Protein AF-A0A535BSX5-F1 (afdb_monomer)

Solvent-accessible surface area (backbone atoms only — not comparable to full-atom values): 8203 Å² total; per-residue (Å²): 137,65,74,62,61,59,51,52,50,50,51,46,56,66,61,48,49,72,72,68,54,65,96,74,71,51,75,70,58,70,67,58,62,78,63,72,84,71,60,72,89,48,93,60,48,49,78,48,73,40,40,36,37,30,41,56,90,46,43,67,60,46,51,57,52,48,55,50,49,40,60,75,60,68,54,52,72,76,49,76,48,78,43,85,37,67,54,47,91,80,54,98,77,51,84,34,88,44,56,24,34,36,40,41,36,34,34,55,39,56,77,46,72,70,50,48,54,45,47,52,54,48,52,49,57,50,49,58,50,35,56,76,65,71,30,50,73,53,130

Nearest PDB structures (foldseek):
  8fmw-assembly1_F  TM=5.404E-01  e=6.267E-03  Borreliella burgdorferi B31
  5tp4-assembly1_A  TM=4.844E-01  e=1.109E-02  Burkholderia ambifaria MC40-6
  4pxd-assembly1_B  TM=5.331E-01  e=6.988E-02  Escherichia coli K-12
  5thw-assembly2_D  TM=5.619E-01  e=1.161E-01  Burkholderia multivorans ATCC 17616
  1z2l-assembly1_B  TM=4.796E-01  e=9.008E-02  Escherichia coli K-12

Mean predicted aligned error: 14.5 Å

pLDDT: mean 72.42, std 16.54, range [39.16, 94.25]

Secondary structure (DSSP, 8-state):
--HHHHHHHHHHHHHHHHHHS-S---HHHHS---GGGS----TTEEEEEEEEEEEGGGHHHHHHHHHHHHHHTT--EEEEEEEEE---SS-TT---SSSEEEEEEEEEEE--HHHHHHHHHHHHHHHHHHHHTT-EEE-

Sequence (139 aa):
MSNFGKLLRWVLEKYITPLIEAKMVSRNTAMAVPVRFLQNPDPHTTDILQEYFVPTEQANNFLERYKKLVKKYNINLLNVTIRKVNKDTNALVSYAQEDMYGFVVYYKINQNNIDTLTLNAFTRELIDYLISIKATYYL

Structure (mmCIF, N/CA/C/O backbone):
data_AF-A0A535BSX5-F1
#
_entry.id   AF-A0A535BSX5-F1
#
loop_
_atom_site.group_PDB
_atom_site.id
_atom_site.type_symbol
_atom_site.label_atom_id
_atom_site.label_alt_id
_atom_site.label_comp_id
_atom_si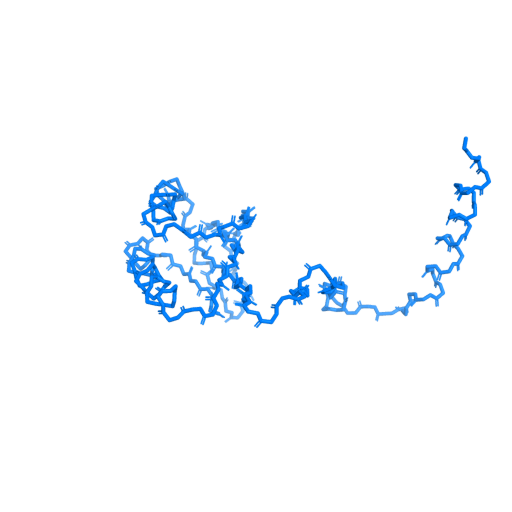te.label_asym_id
_atom_site.label_entity_id
_atom_site.label_seq_id
_atom_site.pdbx_PDB_ins_code
_atom_site.Cartn_x
_atom_site.Cartn_y
_atom_site.Cartn_z
_atom_site.occupancy
_atom_site.B_iso_or_equiv
_atom_site.auth_seq_id
_atom_site.auth_comp_id
_atom_site.auth_asym_id
_atom_site.auth_atom_id
_atom_site.pdbx_PDB_model_num
ATOM 1 N N . MET A 1 1 ? -20.982 -23.527 -35.342 1.00 44.44 1 MET A N 1
ATOM 2 C CA . MET A 1 1 ? -19.953 -24.225 -34.534 1.00 44.44 1 MET A CA 1
ATOM 3 C C . MET A 1 1 ? -20.649 -25.115 -33.510 1.00 44.44 1 MET A C 1
ATOM 5 O O . MET A 1 1 ? -21.627 -24.687 -32.914 1.00 44.44 1 MET A O 1
ATOM 9 N N . SER A 1 2 ? -20.244 -26.383 -33.445 1.00 53.59 2 SER A N 1
ATOM 10 C CA . SER A 1 2 ? -21.114 -27.544 -33.193 1.00 53.59 2 SER A CA 1
ATOM 11 C C . SER A 1 2 ? -21.465 -27.811 -31.718 1.00 53.59 2 SER A C 1
ATOM 13 O O . SER A 1 2 ? -20.590 -27.806 -30.852 1.00 53.59 2 SER A O 1
ATOM 15 N N . ASN A 1 3 ? -22.740 -28.140 -31.462 1.00 58.03 3 ASN A N 1
ATOM 16 C CA . ASN A 1 3 ? -23.290 -28.622 -30.180 1.00 58.03 3 ASN A CA 1
ATOM 17 C C . ASN A 1 3 ? -22.533 -29.847 -29.626 1.00 58.03 3 ASN A C 1
ATOM 19 O O . ASN A 1 3 ? -22.503 -30.085 -28.420 1.00 58.03 3 ASN A O 1
ATOM 23 N N . PHE A 1 4 ? -21.868 -30.587 -30.515 1.00 64.44 4 PHE A N 1
ATOM 24 C CA . PHE A 1 4 ? -21.076 -31.766 -30.197 1.00 64.44 4 PHE A CA 1
ATOM 25 C C . PHE A 1 4 ? -19.870 -31.455 -29.298 1.00 64.44 4 PHE A C 1
ATOM 27 O O . PHE A 1 4 ? -19.599 -32.199 -28.364 1.00 64.44 4 PHE A O 1
ATOM 34 N N . GLY A 1 5 ? -19.189 -30.321 -29.509 1.00 69.06 5 GLY A N 1
ATOM 35 C CA . GLY A 1 5 ? -18.025 -29.944 -28.696 1.00 69.06 5 GLY A CA 1
ATOM 36 C C . GLY A 1 5 ? -18.395 -29.591 -27.253 1.00 69.06 5 GLY A C 1
ATOM 37 O O . GLY A 1 5 ? -17.658 -29.911 -26.322 1.00 69.06 5 GLY A O 1
ATOM 38 N N . LYS A 1 6 ? -19.576 -28.990 -27.056 1.00 68.88 6 LYS A N 1
ATOM 39 C CA . LYS A 1 6 ? -20.114 -28.685 -25.722 1.00 68.88 6 LYS A CA 1
ATOM 40 C C . LYS A 1 6 ? -20.502 -29.960 -24.977 1.00 68.88 6 LYS A C 1
ATOM 42 O O . LYS A 1 6 ? -20.201 -30.085 -23.795 1.00 68.88 6 LYS A O 1
ATOM 47 N N . LEU A 1 7 ? -21.111 -30.913 -25.684 1.00 70.06 7 LEU A N 1
ATOM 48 C CA . LEU A 1 7 ? -21.472 -32.209 -25.118 1.00 70.06 7 LEU A CA 1
ATOM 49 C C . LEU A 1 7 ? -20.225 -33.023 -24.750 1.00 70.06 7 LEU A C 1
ATOM 51 O O . LEU A 1 7 ? -20.154 -33.556 -23.650 1.00 70.06 7 LEU A O 1
ATOM 55 N N . LEU A 1 8 ? -19.220 -33.065 -25.630 1.00 70.31 8 LEU A N 1
ATOM 56 C CA . LEU A 1 8 ? -17.982 -33.808 -25.395 1.00 70.31 8 LEU A CA 1
ATOM 57 C C . LEU A 1 8 ? -17.227 -33.270 -24.172 1.00 70.31 8 LEU A C 1
ATOM 59 O O . LEU A 1 8 ? -16.811 -34.042 -23.312 1.00 70.31 8 LEU A O 1
ATOM 63 N N . ARG A 1 9 ? -17.129 -31.939 -24.051 1.00 67.81 9 ARG A N 1
ATOM 64 C CA . ARG A 1 9 ? -16.569 -31.279 -22.866 1.00 67.81 9 ARG A CA 1
ATOM 65 C C . ARG A 1 9 ? -17.348 -31.629 -21.598 1.00 67.81 9 ARG A C 1
ATOM 67 O O . ARG A 1 9 ? -16.7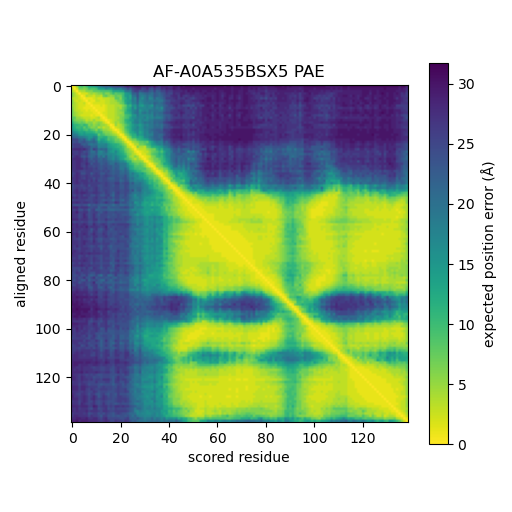31 -31.993 -20.607 1.00 67.81 9 ARG A O 1
ATOM 74 N N . TRP A 1 10 ? -18.677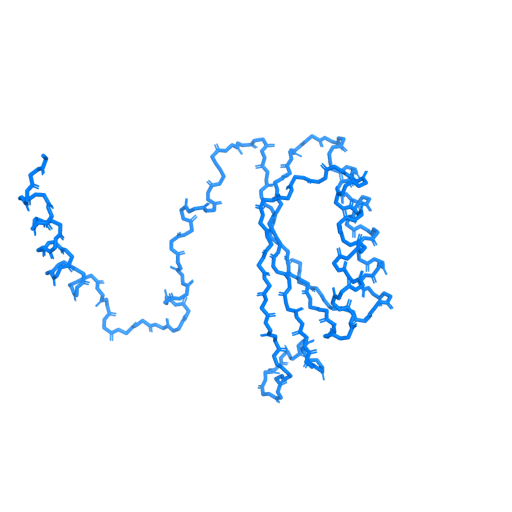 -31.548 -21.635 1.00 68.75 10 TRP A N 1
ATOM 75 C CA . TRP A 1 10 ? -19.521 -31.861 -20.480 1.00 68.75 10 TRP A CA 1
ATOM 76 C C . TRP A 1 10 ? -19.390 -33.324 -20.039 1.00 68.75 10 TRP A C 1
ATOM 78 O O . TRP A 1 10 ? -19.335 -33.604 -18.847 1.00 68.75 10 TRP A O 1
ATOM 88 N N . VAL A 1 11 ? -19.291 -34.263 -20.985 1.00 68.50 11 VAL A N 1
ATOM 89 C CA . VAL A 1 11 ? -19.072 -35.685 -20.678 1.00 68.50 11 VAL A CA 1
ATOM 90 C C . VAL A 1 11 ? -17.694 -35.893 -20.047 1.00 68.50 11 VAL A C 1
ATOM 92 O O . VAL A 1 11 ? -17.586 -36.589 -19.040 1.00 68.50 11 VAL A O 1
ATOM 95 N N . LEU A 1 12 ? -16.649 -35.250 -20.575 1.00 63.69 12 LEU A N 1
ATOM 96 C CA . LEU A 1 12 ? -15.310 -35.317 -19.986 1.00 63.69 12 LEU A CA 1
ATOM 97 C C . LEU A 1 12 ? -15.293 -34.736 -18.565 1.00 63.69 12 LEU A C 1
ATOM 99 O O . LEU A 1 12 ? -14.837 -35.408 -17.644 1.00 63.69 12 LEU A O 1
ATOM 103 N N . GLU A 1 13 ? -15.858 -33.544 -18.359 1.00 60.31 13 GLU A N 1
ATOM 104 C CA . GLU A 1 13 ? -15.966 -32.918 -17.034 1.00 60.31 13 GLU A CA 1
ATOM 105 C C . GLU A 1 13 ? -16.784 -33.781 -16.057 1.00 60.31 13 GLU A C 1
ATOM 107 O O . GLU A 1 13 ? -16.412 -33.909 -14.894 1.00 60.31 13 GLU A O 1
ATOM 112 N N . LYS A 1 14 ? -17.866 -34.426 -16.504 1.00 68.38 14 LYS A N 1
ATOM 113 C CA . LYS A 1 14 ? -18.743 -35.199 -15.616 1.00 68.38 14 LYS A CA 1
ATOM 114 C C . LYS A 1 14 ? -18.155 -36.541 -15.184 1.00 68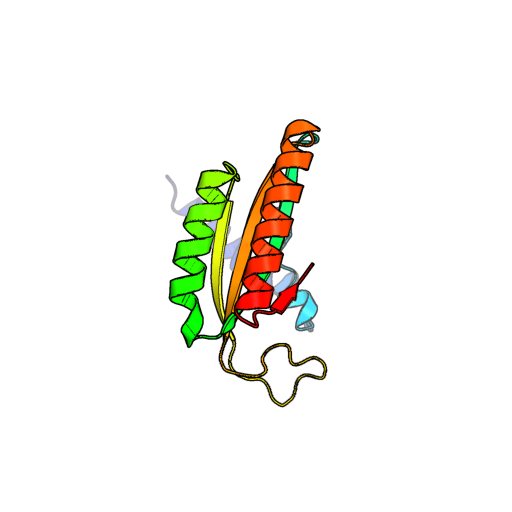.38 14 LYS A C 1
ATOM 116 O O . LYS A 1 14 ? -18.410 -36.968 -14.061 1.00 68.38 14 LYS A O 1
ATOM 121 N N . TYR A 1 15 ? -17.402 -37.208 -16.057 1.00 62.66 15 TYR A N 1
ATOM 122 C CA . TYR A 1 15 ? -16.899 -38.556 -15.781 1.00 62.66 15 TYR A CA 1
ATOM 123 C C . TYR A 1 15 ? -15.433 -38.583 -15.346 1.00 62.66 15 TYR A C 1
ATOM 125 O O . TYR A 1 15 ? -15.085 -39.418 -14.522 1.00 62.66 15 TYR A O 1
ATOM 133 N N . ILE A 1 16 ? -14.578 -37.676 -15.830 1.00 53.06 16 ILE A N 1
ATOM 134 C CA . ILE A 1 16 ? -13.141 -37.696 -15.506 1.00 53.06 16 ILE A CA 1
ATOM 135 C C . ILE A 1 16 ? -12.836 -36.945 -14.203 1.00 53.06 16 ILE A C 1
ATOM 137 O O . ILE A 1 16 ? -12.037 -37.424 -13.402 1.00 53.06 16 ILE A O 1
ATOM 141 N N . THR A 1 17 ? -13.501 -35.818 -13.938 1.00 52.28 17 THR A N 1
ATOM 142 C CA . THR A 1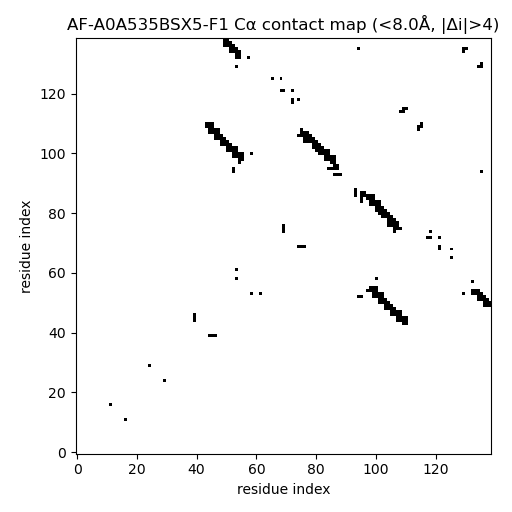 17 ? -13.278 -35.009 -12.721 1.00 52.28 17 THR A CA 1
ATOM 143 C C . THR A 1 17 ? -13.436 -35.804 -11.413 1.00 52.28 17 THR A C 1
ATOM 145 O O . THR A 1 17 ? -12.504 -35.782 -10.611 1.00 52.28 17 THR A O 1
ATOM 148 N N . PRO A 1 18 ? -14.511 -36.594 -11.196 1.00 53.28 18 PRO A N 1
ATOM 149 C CA . PRO A 1 18 ? -14.655 -37.372 -9.959 1.00 53.28 18 PRO A CA 1
ATOM 150 C C . PRO A 1 18 ? -13.718 -38.590 -9.866 1.00 53.28 18 PRO A C 1
ATOM 152 O O . PRO A 1 18 ? -13.595 -39.181 -8.797 1.00 53.28 18 PRO A O 1
ATOM 155 N N . LEU A 1 19 ? -13.065 -38.985 -10.967 1.00 53.41 19 LEU A N 1
ATOM 156 C CA . LEU A 1 19 ? -12.064 -40.060 -10.994 1.00 53.41 19 LEU A CA 1
ATOM 157 C C . LEU A 1 19 ? -10.645 -39.551 -10.676 1.00 53.41 19 LEU A C 1
ATOM 159 O O . LEU A 1 19 ? -9.802 -40.341 -10.256 1.00 53.41 19 LEU A O 1
ATOM 163 N N . ILE A 1 20 ? -10.386 -38.249 -10.854 1.00 51.59 20 ILE A N 1
ATOM 164 C CA . ILE A 1 20 ? -9.106 -37.591 -10.534 1.00 51.59 20 ILE A CA 1
ATOM 165 C C . ILE A 1 20 ? -9.115 -36.997 -9.112 1.00 51.59 20 ILE A C 1
ATOM 167 O O . ILE A 1 20 ? -8.060 -36.856 -8.493 1.00 51.59 20 ILE A O 1
ATOM 171 N N . GLU A 1 21 ? -10.289 -36.692 -8.553 1.00 49.03 21 GLU A N 1
ATOM 172 C CA . GLU A 1 21 ? -10.420 -36.221 -7.172 1.00 49.03 21 GLU A CA 1
ATOM 173 C C . GLU A 1 21 ? -10.136 -37.345 -6.160 1.00 49.03 21 GLU A C 1
ATOM 175 O O . GLU A 1 21 ? -10.989 -38.162 -5.810 1.00 49.03 21 GLU A O 1
ATOM 180 N N . ALA A 1 22 ? -8.905 -37.372 -5.645 1.00 46.91 22 ALA A N 1
ATOM 181 C CA . ALA A 1 22 ? -8.549 -38.173 -4.483 1.00 46.91 22 ALA A CA 1
ATOM 182 C C . ALA A 1 22 ? -9.458 -37.799 -3.295 1.00 46.91 22 ALA A C 1
ATOM 184 O O . ALA A 1 22 ? -9.523 -36.646 -2.873 1.00 46.91 22 ALA A O 1
ATOM 185 N N . LYS A 1 23 ? -10.145 -38.804 -2.741 1.00 55.50 23 LYS A N 1
ATOM 186 C CA . L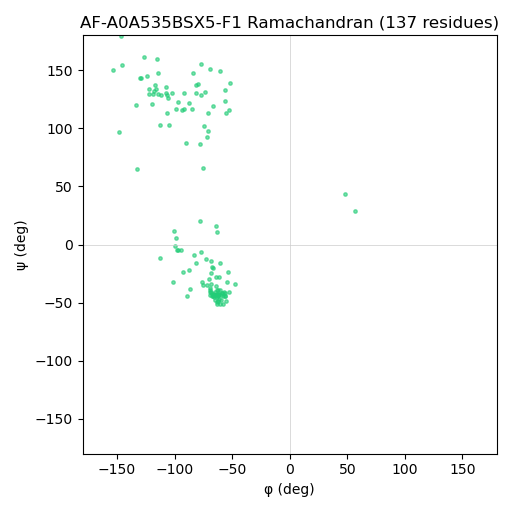YS A 1 23 ? -11.262 -38.718 -1.776 1.00 55.50 23 LYS A CA 1
ATOM 187 C C . LYS A 1 23 ? -10.940 -38.091 -0.400 1.00 55.50 23 LYS A C 1
ATOM 189 O O . LYS A 1 23 ? -11.765 -38.157 0.504 1.00 55.50 23 LYS A O 1
ATOM 194 N N . MET A 1 24 ? -9.776 -37.471 -0.222 1.00 49.16 24 MET A N 1
ATOM 195 C CA . MET A 1 24 ? -9.451 -36.606 0.916 1.00 49.16 24 MET A CA 1
ATOM 196 C C . MET A 1 24 ? -8.477 -35.523 0.457 1.00 49.16 24 MET A C 1
ATOM 198 O O . MET A 1 24 ? -7.267 -35.731 0.400 1.00 49.16 24 MET A O 1
ATOM 202 N N . VAL A 1 25 ? -9.011 -34.348 0.142 1.00 50.88 25 VAL A N 1
ATOM 203 C CA . VAL A 1 25 ? -8.208 -33.159 -0.137 1.00 50.88 25 VAL A CA 1
ATOM 204 C C . VAL A 1 25 ? -8.072 -32.391 1.178 1.00 50.88 25 VAL A C 1
ATOM 206 O O . VAL A 1 25 ? -9.058 -31.936 1.754 1.00 50.88 25 VAL A O 1
ATOM 209 N N . SER A 1 26 ? -6.849 -32.275 1.695 1.00 52.94 26 SER A N 1
ATOM 210 C CA . SER A 1 26 ? -6.560 -31.375 2.817 1.00 52.94 26 SER A CA 1
ATOM 211 C C . SER A 1 26 ? -6.882 -29.934 2.399 1.00 52.94 26 SER A C 1
ATOM 213 O O . SER A 1 26 ? -6.710 -29.579 1.232 1.00 52.94 26 SER A O 1
ATOM 215 N N . ARG A 1 27 ? -7.304 -29.073 3.340 1.00 49.91 27 ARG A N 1
ATOM 216 C CA . ARG A 1 27 ? -7.521 -27.633 3.075 1.00 49.91 27 ARG A CA 1
ATOM 217 C C . ARG A 1 27 ? -6.341 -26.997 2.327 1.00 49.91 27 ARG A C 1
ATOM 219 O O . ARG A 1 27 ? -6.550 -26.153 1.466 1.00 49.91 27 ARG A O 1
ATOM 226 N N . ASN A 1 28 ? -5.122 -27.457 2.603 1.00 46.66 28 ASN A N 1
ATOM 227 C CA . ASN A 1 28 ? -3.906 -26.980 1.949 1.00 46.66 28 ASN A CA 1
ATOM 228 C C . ASN A 1 28 ? -3.825 -27.389 0.468 1.00 46.66 28 ASN A C 1
ATOM 230 O O . ASN A 1 28 ? -3.387 -26.615 -0.373 1.00 46.66 28 ASN A O 1
ATOM 234 N N . THR A 1 29 ? -4.286 -28.593 0.137 1.00 50.03 29 THR A N 1
ATOM 235 C CA . THR A 1 29 ? -4.288 -29.131 -1.229 1.00 50.03 29 THR A CA 1
ATOM 236 C C . THR A 1 29 ? -5.406 -28.516 -2.074 1.00 50.03 29 THR A C 1
ATOM 238 O O . THR A 1 29 ? -5.209 -28.284 -3.259 1.00 50.03 29 THR A O 1
ATOM 241 N N . ALA A 1 30 ? -6.548 -28.174 -1.467 1.00 52.91 30 ALA A N 1
ATOM 242 C CA . ALA A 1 30 ? -7.636 -27.467 -2.151 1.00 52.91 30 ALA A CA 1
ATOM 243 C C . ALA A 1 30 ? -7.274 -26.006 -2.482 1.00 52.91 30 ALA A C 1
ATOM 245 O O . ALA A 1 30 ? -7.745 -25.463 -3.478 1.00 52.91 30 ALA A O 1
ATOM 246 N N . MET A 1 31 ? -6.419 -25.377 -1.665 1.00 48.44 31 MET A N 1
ATOM 247 C CA . MET A 1 31 ? -5.879 -24.033 -1.913 1.00 48.44 31 MET A CA 1
ATOM 248 C C . MET A 1 31 ? -4.664 -24.021 -2.847 1.00 48.44 31 MET A C 1
ATOM 250 O O . MET A 1 31 ? -4.249 -22.947 -3.283 1.00 48.44 31 MET A O 1
ATOM 254 N N . ALA A 1 32 ? -4.109 -25.185 -3.195 1.00 47.47 32 ALA A N 1
ATOM 255 C CA . ALA A 1 32 ? -3.072 -25.312 -4.212 1.00 47.47 32 ALA A CA 1
ATOM 256 C C . ALA A 1 32 ? -3.699 -25.177 -5.610 1.00 47.47 32 ALA A C 1
ATOM 258 O O . ALA A 1 32 ? -3.744 -26.119 -6.401 1.00 47.47 32 ALA A O 1
ATOM 259 N N . VAL A 1 33 ? -4.222 -23.987 -5.914 1.00 48.72 33 VAL A N 1
ATOM 260 C CA . VAL A 1 33 ? -4.613 -23.616 -7.275 1.00 48.72 33 VAL A CA 1
ATOM 261 C C . VAL A 1 33 ? -3.375 -23.793 -8.159 1.00 48.72 33 VAL A C 1
ATOM 263 O O . VAL A 1 33 ? -2.293 -23.349 -7.763 1.00 48.72 33 VAL A O 1
ATOM 266 N N . PRO A 1 34 ? -3.479 -24.437 -9.337 1.00 43.97 34 PRO A N 1
ATOM 267 C CA . PRO A 1 34 ? -2.329 -24.647 -10.199 1.00 43.97 34 PRO A CA 1
ATOM 268 C C . PRO A 1 34 ? -1.663 -23.303 -10.511 1.00 43.97 34 PRO A C 1
ATOM 270 O O . PRO A 1 34 ? -2.216 -22.468 -11.226 1.00 43.97 34 PRO A O 1
ATOM 273 N N . VAL A 1 35 ? -0.444 -23.126 -10.001 1.00 48.09 35 VAL A N 1
ATOM 274 C CA . VAL A 1 35 ? 0.443 -21.945 -10.091 1.00 48.09 35 VAL A CA 1
ATOM 275 C C . VAL A 1 35 ? 0.879 -21.656 -11.546 1.00 48.09 35 VAL A C 1
ATOM 277 O O . VAL A 1 35 ? 1.802 -20.898 -11.810 1.00 48.09 35 VAL A O 1
ATOM 280 N N . ARG A 1 36 ? 0.206 -22.237 -12.546 1.00 41.31 36 ARG A N 1
ATOM 281 C CA . ARG A 1 36 ? 0.490 -22.034 -13.973 1.00 41.31 36 ARG A CA 1
ATOM 282 C C . ARG A 1 36 ? 0.191 -20.615 -14.460 1.00 41.31 36 ARG A C 1
ATOM 284 O O . ARG A 1 36 ? 0.761 -20.223 -15.466 1.00 41.31 36 ARG A O 1
ATOM 291 N N . PHE A 1 37 ? -0.640 -19.845 -13.755 1.00 43.75 37 PHE A N 1
ATOM 292 C CA . PHE A 1 37 ? -0.844 -18.415 -14.041 1.00 43.75 37 PHE A CA 1
ATOM 293 C C . PHE A 1 37 ? 0.249 -17.503 -13.458 1.00 43.75 37 PHE A C 1
ATOM 295 O O . PHE A 1 37 ? 0.350 -16.356 -13.872 1.00 43.75 37 PHE A O 1
ATOM 302 N N . LEU A 1 38 ? 1.057 -18.008 -12.5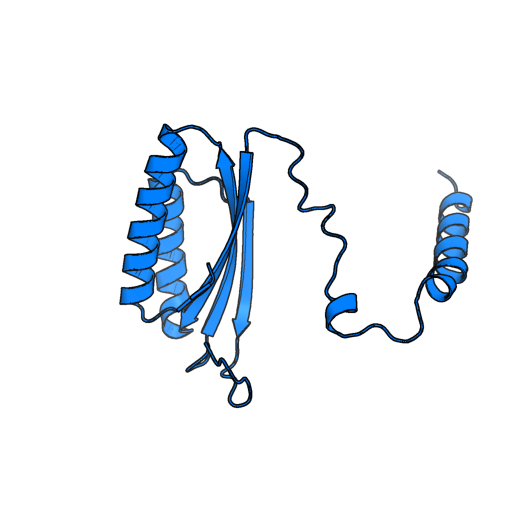19 1.00 47.91 38 LEU A N 1
ATOM 303 C CA . LEU A 1 38 ? 2.153 -17.281 -11.861 1.00 47.91 38 LEU A CA 1
ATOM 304 C C . LEU A 1 38 ? 3.528 -17.623 -12.455 1.00 47.91 38 LEU A C 1
ATOM 306 O O . LEU A 1 38 ? 4.544 -17.108 -11.997 1.00 47.91 38 LEU A O 1
ATOM 310 N N . GLN A 1 39 ? 3.590 -18.521 -13.442 1.00 45.12 39 GLN A N 1
ATOM 311 C CA . GLN A 1 39 ? 4.839 -18.797 -14.143 1.00 45.12 39 GLN A CA 1
ATOM 312 C C . GLN A 1 39 ? 5.137 -17.627 -15.072 1.00 45.12 39 GLN A C 1
ATOM 314 O O . GLN A 1 39 ? 4.533 -17.516 -16.136 1.00 45.12 39 GLN A O 1
ATOM 319 N N . ASN A 1 40 ? 6.062 -16.765 -14.655 1.00 51.53 40 ASN A N 1
ATOM 320 C CA . ASN A 1 40 ? 6.629 -15.743 -15.517 1.00 51.53 40 ASN A CA 1
ATOM 321 C C . ASN A 1 40 ? 7.530 -16.438 -16.557 1.00 51.53 40 ASN A C 1
ATOM 323 O O . ASN A 1 40 ? 8.531 -17.046 -16.174 1.00 51.53 40 ASN A O 1
ATOM 327 N N . PRO A 1 41 ? 7.187 -16.422 -17.856 1.00 55.72 41 PRO A N 1
ATOM 328 C CA . PRO A 1 41 ? 7.989 -17.082 -18.884 1.00 55.72 41 PRO A CA 1
ATOM 329 C C . PRO A 1 41 ? 9.246 -16.280 -19.263 1.00 55.72 41 PRO A C 1
ATOM 331 O O . PRO A 1 41 ? 10.054 -16.763 -20.053 1.00 55.72 41 PRO A O 1
ATOM 334 N N . ASP A 1 42 ? 9.401 -15.062 -18.736 1.00 59.19 42 ASP A N 1
ATOM 335 C CA . ASP A 1 42 ? 10.495 -14.152 -19.064 1.00 59.19 42 ASP A CA 1
ATOM 336 C C . ASP A 1 42 ? 11.616 -14.213 -18.005 1.00 59.19 42 ASP A C 1
ATOM 338 O O . ASP A 1 42 ? 11.385 -13.841 -16.853 1.00 59.19 42 ASP A O 1
ATOM 342 N N . PRO A 1 43 ? 12.839 -14.646 -18.370 1.00 61.94 43 PRO A N 1
ATOM 343 C CA . PRO A 1 43 ? 13.964 -14.756 -17.442 1.00 61.94 43 PRO A CA 1
ATOM 344 C C . PRO A 1 43 ? 14.499 -13.404 -16.947 1.00 61.94 43 PRO A C 1
ATOM 346 O O . PRO A 1 43 ? 15.258 -13.382 -15.979 1.00 61.94 43 PRO A O 1
ATOM 349 N N . HIS A 1 44 ? 14.125 -12.287 -17.581 1.00 64.69 44 HIS A N 1
ATOM 350 C CA . HIS A 1 44 ? 14.595 -10.945 -17.224 1.00 64.69 44 HIS A CA 1
ATOM 351 C C . HIS A 1 44 ? 13.659 -10.194 -16.278 1.00 64.69 44 HIS A C 1
ATOM 353 O O . HIS A 1 44 ? 13.993 -9.090 -15.832 1.00 64.69 44 HIS A O 1
ATOM 359 N N . THR A 1 45 ? 12.502 -10.773 -15.957 1.00 67.31 45 THR A N 1
ATOM 360 C CA . THR A 1 45 ? 11.538 -10.171 -15.043 1.00 67.31 45 THR A CA 1
ATOM 361 C C . THR A 1 45 ? 11.212 -11.111 -13.890 1.00 67.31 45 THR A C 1
ATOM 363 O O . THR A 1 45 ? 11.185 -12.332 -14.021 1.00 67.31 45 THR A O 1
ATOM 366 N N . THR A 1 46 ? 10.984 -10.531 -12.722 1.00 74.06 46 THR A N 1
ATOM 367 C CA . THR A 1 46 ? 10.583 -11.239 -11.513 1.00 74.06 46 THR A CA 1
ATOM 368 C C . THR A 1 46 ? 9.269 -10.650 -11.051 1.00 74.06 46 THR A C 1
ATOM 370 O O . THR A 1 46 ? 9.144 -9.433 -10.898 1.00 74.06 46 THR A O 1
ATOM 373 N N . ASP A 1 47 ? 8.300 -11.519 -10.805 1.00 78.19 47 ASP A N 1
ATOM 374 C CA . ASP A 1 47 ? 7.038 -11.098 -10.230 1.00 78.19 47 ASP A CA 1
ATOM 375 C C . ASP A 1 47 ? 7.107 -11.202 -8.703 1.00 78.19 47 ASP A C 1
ATOM 377 O O . ASP A 1 47 ? 7.522 -12.225 -8.155 1.00 78.19 47 ASP A O 1
ATOM 381 N N . ILE A 1 48 ? 6.708 -10.134 -8.014 1.00 80.25 48 ILE A N 1
ATOM 382 C CA . ILE A 1 48 ? 6.699 -10.057 -6.551 1.00 80.25 48 ILE A CA 1
ATOM 383 C C . ILE A 1 48 ? 5.260 -9.934 -6.065 1.00 80.25 48 ILE A C 1
ATOM 385 O O . ILE A 1 48 ? 4.510 -9.066 -6.514 1.00 80.25 48 ILE A O 1
ATOM 389 N N . LEU A 1 49 ? 4.897 -10.784 -5.106 1.00 82.56 49 LEU A N 1
ATOM 390 C CA . LEU A 1 49 ? 3.640 -10.713 -4.371 1.00 82.56 49 LEU A CA 1
ATOM 391 C C . LEU A 1 49 ? 3.923 -10.188 -2.959 1.00 82.56 49 LEU A C 1
ATOM 393 O O . LEU A 1 49 ? 4.754 -10.757 -2.260 1.00 82.56 49 LEU A O 1
ATOM 397 N N . GLN A 1 50 ? 3.236 -9.130 -2.536 1.00 83.06 50 GLN A N 1
ATOM 398 C CA . GLN A 1 50 ? 3.322 -8.596 -1.172 1.00 83.06 50 GLN A CA 1
ATOM 399 C C . GLN A 1 50 ? 1.928 -8.434 -0.584 1.00 83.06 50 GLN A C 1
ATOM 401 O O . GLN A 1 50 ? 0.997 -8.052 -1.289 1.00 83.06 50 GLN A O 1
ATOM 406 N N . GLU A 1 51 ? 1.782 -8.698 0.711 1.00 86.06 51 GLU A N 1
ATOM 407 C CA . GLU A 1 51 ? 0.523 -8.487 1.422 1.00 86.06 51 GLU A CA 1
ATOM 408 C C . GLU A 1 51 ? 0.703 -7.470 2.554 1.00 86.06 51 GLU A C 1
ATOM 410 O O . GLU A 1 51 ? 1.609 -7.598 3.379 1.00 86.06 51 GLU A O 1
ATOM 415 N N . TYR A 1 52 ? -0.171 -6.461 2.593 1.00 87.31 52 TYR A N 1
ATOM 416 C CA . TYR A 1 52 ? -0.196 -5.422 3.625 1.00 87.31 52 TYR A CA 1
ATOM 417 C C . TYR A 1 52 ? -1.519 -5.464 4.389 1.00 87.31 52 TYR A C 1
ATOM 419 O O . TYR A 1 52 ? -2.586 -5.459 3.781 1.00 87.31 52 TYR A O 1
ATOM 427 N N . PHE A 1 53 ? -1.467 -5.437 5.715 1.00 87.50 53 PHE A N 1
ATOM 428 C CA . PHE A 1 53 ? -2.634 -5.382 6.589 1.00 87.50 53 PHE A CA 1
ATOM 429 C C . PHE A 1 53 ? -2.746 -3.988 7.192 1.00 87.50 53 PHE A C 1
ATOM 431 O O . PHE A 1 53 ? -1.902 -3.560 7.979 1.00 87.50 53 PHE A O 1
ATOM 438 N N . VAL A 1 54 ? -3.793 -3.268 6.808 1.00 89.00 54 VAL A N 1
ATOM 439 C CA . VAL A 1 54 ? -3.990 -1.863 7.170 1.00 89.00 54 VAL A CA 1
ATOM 440 C C . VAL A 1 54 ? -5.241 -1.737 8.040 1.00 89.00 54 VAL A C 1
ATOM 442 O O . VAL A 1 54 ? -6.278 -2.293 7.665 1.00 89.00 54 VAL A O 1
ATOM 445 N N . PRO A 1 55 ? -5.190 -0.997 9.165 1.00 88.50 55 PRO A N 1
ATOM 446 C CA . PRO A 1 55 ? -6.376 -0.706 9.966 1.00 88.50 55 PRO A CA 1
ATOM 447 C C . PRO A 1 55 ? -7.505 -0.126 9.113 1.00 88.50 55 PRO A C 1
ATOM 449 O O . PRO A 1 55 ? -7.265 0.722 8.248 1.00 88.50 55 PRO A O 1
ATOM 452 N N . THR A 1 56 ? -8.742 -0.558 9.363 1.00 87.69 56 THR A N 1
ATOM 453 C CA . THR A 1 56 ? -9.920 -0.143 8.576 1.00 87.69 56 THR A CA 1
ATOM 454 C C . THR A 1 56 ? -10.037 1.383 8.470 1.00 87.69 56 THR A C 1
ATOM 456 O O . THR A 1 56 ? -10.298 1.906 7.387 1.00 87.69 56 THR A O 1
ATOM 459 N N . GLU A 1 57 ? -9.764 2.103 9.561 1.00 89.62 57 GLU A N 1
ATOM 460 C CA . GLU A 1 57 ? -9.814 3.572 9.627 1.00 89.62 57 GLU A CA 1
ATOM 461 C C . GLU A 1 57 ? -8.777 4.257 8.721 1.00 89.62 57 GLU A C 1
ATOM 463 O O . GLU A 1 57 ? -9.006 5.357 8.220 1.00 89.62 57 GLU A O 1
ATOM 468 N N . GLN A 1 58 ? -7.650 3.590 8.461 1.00 90.62 58 GLN A N 1
ATOM 469 C CA . GLN A 1 58 ? -6.536 4.123 7.676 1.00 90.62 58 GLN A CA 1
ATOM 470 C C . GLN A 1 58 ? -6.549 3.669 6.215 1.00 90.62 58 GLN A C 1
ATOM 472 O O . GLN A 1 58 ? -5.740 4.151 5.424 1.00 90.62 58 GLN A O 1
ATOM 477 N N . ALA A 1 59 ? -7.466 2.785 5.817 1.00 87.94 59 ALA A N 1
ATOM 478 C CA . ALA A 1 59 ? -7.478 2.173 4.489 1.00 87.94 59 ALA A CA 1
ATOM 479 C C . ALA A 1 59 ? -7.568 3.193 3.341 1.00 87.94 59 ALA A C 1
ATOM 481 O O . ALA A 1 59 ? -6.844 3.083 2.351 1.00 87.94 59 ALA A O 1
ATOM 482 N N . ASN A 1 60 ? -8.405 4.225 3.489 1.00 90.19 60 ASN A N 1
ATOM 483 C CA . ASN A 1 60 ? -8.528 5.291 2.489 1.00 90.19 60 ASN A CA 1
ATOM 484 C C . ASN A 1 60 ? -7.245 6.128 2.393 1.00 90.19 60 ASN A C 1
ATOM 486 O O . ASN A 1 60 ? -6.754 6.388 1.294 1.00 90.19 60 ASN A O 1
ATOM 490 N N . ASN A 1 61 ? -6.668 6.499 3.540 1.00 92.06 61 ASN A N 1
ATOM 491 C CA . ASN A 1 61 ? -5.406 7.239 3.600 1.00 92.06 61 ASN A CA 1
ATOM 492 C C . ASN A 1 61 ? -4.269 6.432 2.964 1.00 92.06 61 ASN A C 1
ATOM 494 O O . ASN A 1 61 ? -3.484 6.971 2.178 1.00 92.06 61 ASN A O 1
ATOM 498 N N . PHE A 1 62 ? -4.235 5.129 3.252 1.00 92.12 62 PHE A N 1
ATOM 499 C CA . PHE A 1 62 ? -3.286 4.201 2.668 1.00 92.12 62 PHE A CA 1
ATOM 500 C C . PHE A 1 62 ? -3.427 4.132 1.153 1.00 92.12 62 PHE A C 1
ATOM 502 O O . PHE A 1 62 ? -2.438 4.339 0.460 1.00 92.12 62 PHE A O 1
ATOM 509 N N . LEU A 1 63 ? -4.637 3.926 0.625 1.00 91.69 63 LEU A N 1
ATOM 510 C CA . LEU A 1 63 ? -4.881 3.871 -0.818 1.00 91.69 63 LEU A CA 1
ATOM 511 C C . LEU A 1 63 ? -4.414 5.143 -1.536 1.00 91.69 63 LEU A C 1
ATOM 513 O O . LEU A 1 63 ? -3.765 5.058 -2.579 1.00 91.69 63 LEU A O 1
ATOM 517 N N . GLU A 1 64 ? -4.698 6.320 -0.981 1.00 92.81 64 GLU A N 1
ATOM 518 C CA . GLU A 1 64 ? -4.282 7.588 -1.583 1.00 92.81 64 GLU A CA 1
ATOM 519 C C . GLU A 1 64 ? -2.762 7.785 -1.547 1.00 92.81 64 GLU A C 1
ATOM 521 O O . GLU A 1 64 ? -2.167 8.216 -2.541 1.00 92.81 64 GLU A O 1
ATOM 526 N N . ARG A 1 65 ? -2.095 7.426 -0.442 1.00 93.25 65 ARG A N 1
ATOM 527 C CA . ARG A 1 65 ? -0.627 7.473 -0.367 1.00 93.25 65 ARG A CA 1
ATOM 528 C C . ARG A 1 65 ? 0.013 6.434 -1.284 1.00 93.25 65 ARG A C 1
ATOM 530 O O . ARG A 1 65 ? 0.957 6.759 -2.000 1.00 93.25 65 ARG A O 1
ATOM 537 N N . TYR A 1 66 ? -0.527 5.224 -1.308 1.00 91.62 66 TYR A N 1
ATOM 538 C CA . TYR A 1 66 ? -0.046 4.110 -2.110 1.00 91.62 66 TYR A CA 1
ATOM 539 C C . TYR A 1 66 ? -0.115 4.426 -3.611 1.00 91.62 66 TYR A C 1
ATOM 541 O O . TYR A 1 66 ? 0.888 4.305 -4.312 1.00 91.62 66 TYR A O 1
ATOM 549 N N . LYS A 1 67 ? -1.242 4.970 -4.098 1.00 91.75 67 LYS A N 1
ATOM 550 C CA . LYS A 1 67 ? -1.371 5.458 -5.486 1.00 91.75 67 LYS A CA 1
ATOM 551 C C . LYS A 1 67 ? -0.304 6.500 -5.837 1.00 91.75 67 LYS A C 1
ATOM 553 O O . LYS A 1 67 ? 0.236 6.470 -6.943 1.00 91.75 67 LYS A O 1
ATOM 558 N N . LYS A 1 68 ? -0.001 7.431 -4.922 1.00 94.25 68 LYS A N 1
ATOM 559 C CA . LYS A 1 68 ? 1.044 8.449 -5.129 1.00 94.25 68 LYS A CA 1
ATOM 560 C C . LYS A 1 68 ? 2.433 7.819 -5.208 1.00 94.25 68 LYS A C 1
ATOM 562 O O . LYS A 1 68 ? 3.199 8.202 -6.085 1.00 94.25 68 LYS A O 1
ATOM 567 N N . LEU A 1 69 ? 2.739 6.848 -4.346 1.00 93.00 69 LEU A N 1
ATOM 568 C CA . LEU A 1 69 ? 4.015 6.125 -4.358 1.00 93.00 69 LEU A CA 1
ATOM 569 C C . LEU A 1 69 ? 4.206 5.328 -5.651 1.00 93.00 69 LEU A C 1
ATOM 571 O O . LEU A 1 69 ? 5.226 5.489 -6.313 1.00 93.00 69 LEU A O 1
ATOM 575 N N . VAL A 1 70 ? 3.205 4.545 -6.062 1.00 90.81 70 VAL A N 1
ATOM 576 C CA . VAL A 1 70 ? 3.256 3.760 -7.309 1.00 90.81 70 VAL A CA 1
ATOM 577 C C . VAL A 1 70 ? 3.528 4.660 -8.515 1.00 90.81 70 VAL A C 1
ATOM 579 O O . VAL A 1 70 ? 4.391 4.345 -9.330 1.00 90.81 70 VAL A O 1
ATOM 582 N N . LYS A 1 71 ? 2.858 5.819 -8.596 1.00 91.75 71 LYS A N 1
ATOM 583 C CA . LYS A 1 71 ? 3.099 6.809 -9.659 1.00 91.75 71 LYS A CA 1
ATOM 584 C C . LYS A 1 71 ? 4.480 7.458 -9.562 1.00 91.75 71 LYS A C 1
ATOM 586 O O . LYS A 1 71 ? 5.148 7.593 -10.580 1.00 91.75 71 LYS A O 1
ATOM 591 N N . LYS A 1 72 ? 4.914 7.852 -8.359 1.00 92.19 72 LYS A N 1
ATOM 592 C CA . LYS A 1 72 ? 6.216 8.498 -8.112 1.00 92.19 72 LYS A CA 1
ATOM 593 C C . LYS A 1 72 ? 7.384 7.621 -8.565 1.00 92.19 72 LYS A C 1
ATOM 595 O O . LYS A 1 72 ? 8.336 8.137 -9.137 1.00 92.19 72 LYS A O 1
ATOM 600 N N . TYR A 1 73 ? 7.301 6.321 -8.300 1.00 88.06 73 TYR A N 1
ATOM 601 C CA . TYR A 1 73 ? 8.360 5.355 -8.594 1.00 88.06 73 TYR A CA 1
ATOM 602 C C . TYR A 1 73 ? 8.129 4.571 -9.895 1.00 88.06 73 TYR A C 1
ATOM 604 O O . TYR A 1 73 ? 8.900 3.666 -10.193 1.00 88.06 73 TYR A O 1
ATOM 612 N N . ASN A 1 74 ? 7.088 4.915 -10.665 1.00 88.38 74 ASN A N 1
ATOM 613 C CA . ASN A 1 74 ? 6.710 4.247 -11.915 1.00 88.38 74 ASN A CA 1
ATOM 614 C C . ASN A 1 74 ? 6.658 2.709 -11.793 1.00 88.38 74 ASN A C 1
ATOM 616 O O . ASN A 1 74 ? 7.171 1.977 -12.638 1.00 88.38 74 ASN A O 1
ATOM 620 N N . ILE A 1 75 ? 6.069 2.218 -10.699 1.00 87.19 75 ILE A N 1
ATOM 621 C CA . ILE A 1 75 ? 6.023 0.787 -10.389 1.00 87.19 75 ILE A CA 1
ATOM 622 C C . ILE A 1 75 ? 5.023 0.089 -11.315 1.00 87.19 75 ILE A C 1
ATOM 624 O O . ILE A 1 75 ? 3.871 0.516 -11.433 1.00 87.19 75 ILE A O 1
ATOM 628 N N . ASN A 1 76 ? 5.440 -1.022 -11.926 1.00 86.12 76 ASN A N 1
ATOM 629 C CA . ASN A 1 76 ? 4.574 -1.850 -12.761 1.00 86.12 76 ASN A CA 1
ATOM 630 C C . ASN A 1 76 ? 3.666 -2.736 -11.891 1.00 86.12 76 ASN A C 1
ATOM 632 O O . ASN A 1 76 ? 3.998 -3.869 -11.532 1.00 86.12 76 ASN A O 1
ATOM 636 N N . LEU A 1 77 ? 2.529 -2.161 -11.511 1.00 85.31 77 LEU A N 1
ATOM 637 C CA . LEU A 1 77 ? 1.493 -2.787 -10.702 1.00 85.31 77 LEU A CA 1
ATOM 638 C C . LEU A 1 77 ? 0.541 -3.599 -11.591 1.00 85.31 77 LEU A C 1
ATOM 640 O O . LEU A 1 77 ? -0.176 -3.028 -12.412 1.00 85.31 77 LEU A O 1
ATOM 644 N N . LEU A 1 78 ? 0.500 -4.917 -11.397 1.00 83.19 78 LEU A N 1
ATOM 645 C CA . LEU A 1 78 ? -0.331 -5.819 -12.197 1.00 83.19 78 LEU A CA 1
ATOM 646 C C . LEU A 1 78 ? -1.728 -6.004 -11.605 1.00 83.19 78 LEU A C 1
ATOM 648 O O . LEU A 1 78 ? -2.721 -5.995 -12.330 1.00 83.19 78 LEU A O 1
ATOM 652 N N . ASN A 1 79 ? -1.807 -6.207 -10.289 1.00 83.94 79 ASN A N 1
ATOM 653 C CA . ASN A 1 79 ? -3.066 -6.466 -9.600 1.00 83.94 79 ASN A CA 1
ATOM 654 C C . ASN A 1 79 ? -3.007 -6.026 -8.134 1.00 83.94 79 ASN A C 1
ATOM 656 O O . ASN A 1 79 ? -1.959 -6.107 -7.492 1.00 83.94 79 ASN A O 1
ATOM 660 N N . VAL A 1 80 ? -4.163 -5.628 -7.601 1.00 84.69 80 VAL A N 1
ATOM 661 C CA . VAL A 1 80 ? -4.387 -5.413 -6.169 1.00 84.69 80 VAL A CA 1
ATOM 662 C C . VAL A 1 80 ? -5.698 -6.083 -5.784 1.00 84.69 80 VAL A C 1
ATOM 664 O O . VAL A 1 80 ? -6.758 -5.729 -6.295 1.00 84.69 80 VAL A O 1
ATOM 667 N N . THR A 1 81 ? -5.634 -7.034 -4.858 1.00 81.56 81 THR A N 1
ATOM 668 C CA . THR A 1 81 ? -6.811 -7.687 -4.278 1.00 81.56 81 THR A CA 1
ATOM 669 C C . THR A 1 81 ? -7.003 -7.194 -2.853 1.00 81.56 81 THR A C 1
ATOM 671 O O . THR A 1 81 ? -6.061 -7.198 -2.063 1.00 81.56 81 THR A O 1
ATOM 674 N N . ILE A 1 82 ? -8.223 -6.773 -2.521 1.00 84.19 82 ILE A N 1
ATOM 675 C CA . ILE A 1 82 ? -8.570 -6.256 -1.195 1.00 84.19 82 ILE A CA 1
ATOM 676 C C . ILE A 1 82 ? -9.507 -7.253 -0.521 1.00 84.19 82 ILE A C 1
ATOM 678 O O . ILE A 1 82 ? -10.524 -7.640 -1.098 1.00 84.19 82 ILE A O 1
ATOM 682 N N . ARG A 1 83 ? -9.181 -7.655 0.709 1.00 83.50 83 ARG A N 1
ATOM 683 C CA . ARG A 1 83 ? -10.023 -8.527 1.536 1.00 83.50 83 ARG A CA 1
ATOM 684 C C . ARG A 1 83 ? -10.202 -7.952 2.932 1.00 83.50 83 ARG A C 1
ATOM 686 O O . ARG A 1 83 ? -9.267 -7.383 3.489 1.00 83.50 83 ARG A O 1
ATOM 693 N N . LYS A 1 84 ? -11.392 -8.116 3.514 1.00 79.88 84 LYS A N 1
ATOM 694 C CA . LYS A 1 84 ? -11.606 -7.792 4.927 1.00 79.88 84 LYS A CA 1
ATOM 695 C C . LYS A 1 84 ? -11.019 -8.911 5.787 1.00 79.88 84 LYS A C 1
ATOM 697 O O . LYS A 1 84 ? -11.318 -10.083 5.565 1.00 79.88 84 LYS A O 1
ATOM 702 N N . VAL A 1 85 ? -10.191 -8.535 6.751 1.00 74.38 85 VAL A N 1
ATOM 703 C CA . VAL A 1 85 ? -9.600 -9.419 7.750 1.00 74.38 85 VAL A CA 1
ATOM 704 C C . VAL A 1 85 ? -10.202 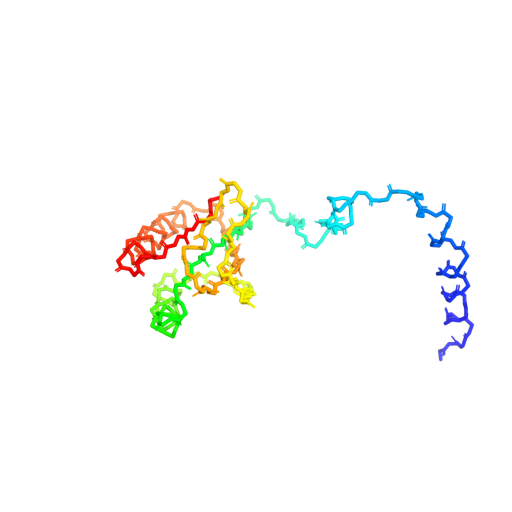-9.016 9.087 1.00 74.38 85 VAL A C 1
ATOM 706 O O . VAL A 1 85 ? -9.873 -7.970 9.643 1.00 74.38 85 VAL A O 1
ATOM 709 N N . ASN A 1 86 ? -11.153 -9.815 9.563 1.00 69.25 86 ASN A N 1
ATOM 710 C CA . ASN A 1 86 ? -11.726 -9.593 10.885 1.00 69.25 86 ASN A CA 1
ATOM 711 C C . ASN A 1 86 ? -10.672 -9.914 11.943 1.00 69.25 86 ASN A C 1
ATOM 713 O O . ASN A 1 86 ? -9.820 -10.782 11.727 1.00 69.25 86 ASN A O 1
ATOM 717 N N . LYS A 1 87 ? -10.768 -9.250 13.095 1.00 64.19 87 LYS A N 1
ATOM 718 C CA . LYS A 1 87 ? -9.951 -9.590 14.259 1.00 64.19 87 LYS A CA 1
ATOM 719 C C . LYS A 1 87 ? -10.090 -11.082 14.577 1.00 64.19 87 LYS A C 1
ATOM 721 O O . LYS A 1 87 ? -11.172 -11.544 14.935 1.00 64.19 87 LYS A O 1
ATOM 726 N N . ASP A 1 88 ? -8.996 -11.822 14.453 1.00 56.97 88 ASP A N 1
ATOM 727 C CA . ASP A 1 88 ? -8.963 -13.239 14.796 1.00 56.97 88 ASP A CA 1
ATOM 728 C C . ASP A 1 88 ? -8.406 -13.385 16.217 1.00 56.97 88 ASP A C 1
ATOM 730 O O . ASP A 1 88 ? -7.320 -12.891 16.526 1.00 56.97 88 ASP A O 1
ATOM 734 N N . THR A 1 89 ? -9.159 -14.015 17.115 1.00 51.38 89 THR A N 1
ATOM 735 C CA . THR A 1 89 ? -8.733 -14.277 18.500 1.00 51.38 89 THR A CA 1
ATOM 736 C C . THR A 1 89 ? -8.173 -15.689 18.690 1.00 51.38 89 THR A C 1
ATOM 738 O O . THR A 1 89 ? -7.701 -15.992 19.782 1.00 51.38 89 THR A O 1
ATOM 741 N N . ASN A 1 90 ? -8.219 -16.549 17.661 1.00 43.81 90 ASN A N 1
ATOM 742 C CA . ASN A 1 90 ? -7.875 -17.973 17.769 1.00 43.81 90 ASN A CA 1
ATOM 743 C C . ASN A 1 90 ? -6.605 -18.378 17.000 1.00 43.81 90 ASN A C 1
ATOM 745 O O . ASN A 1 90 ? -6.110 -19.491 17.192 1.00 43.81 90 ASN A O 1
ATOM 749 N N . ALA A 1 91 ? -6.064 -17.517 16.135 1.00 48.16 91 ALA A N 1
ATOM 750 C CA . ALA A 1 91 ? -4.841 -17.810 15.396 1.00 48.16 91 ALA A CA 1
ATOM 751 C C . ALA A 1 91 ? -3.589 -17.546 16.255 1.00 48.16 91 ALA A C 1
ATOM 753 O O . ALA A 1 91 ? -3.415 -16.471 16.824 1.00 48.16 91 ALA A O 1
ATOM 754 N N . LEU A 1 92 ? -2.673 -18.521 16.301 1.00 39.16 92 LEU A N 1
ATOM 755 C CA . LEU A 1 92 ? -1.414 -18.458 17.068 1.00 39.16 92 LEU A CA 1
ATOM 756 C C . LEU A 1 92 ? -0.489 -17.297 16.631 1.00 39.16 92 LEU A C 1
ATOM 758 O O . LEU A 1 92 ? 0.436 -16.936 17.352 1.00 39.16 92 LEU A O 1
ATOM 762 N N . VAL A 1 93 ? -0.748 -16.716 15.454 1.00 46.03 93 VAL A N 1
ATOM 763 C CA . VAL A 1 93 ? -0.057 -15.547 14.898 1.00 46.03 93 VAL A CA 1
ATOM 764 C C . VAL A 1 93 ? -1.105 -14.547 14.388 1.00 46.03 93 VAL A C 1
ATOM 766 O O . VAL A 1 93 ? -1.262 -14.333 13.188 1.00 46.03 93 VAL A O 1
ATOM 769 N N . SER A 1 94 ? -1.906 -13.982 15.295 1.00 53.38 94 SER A N 1
ATOM 770 C CA . SER A 1 94 ? -2.898 -12.958 14.938 1.00 53.38 94 SER A CA 1
ATOM 771 C C . SER A 1 94 ? -2.229 -11.631 14.588 1.00 53.38 94 SER A C 1
ATOM 773 O O . SER A 1 94 ? -1.994 -10.779 15.443 1.00 53.38 94 SER A O 1
ATOM 775 N N . TYR A 1 95 ? -1.950 -11.443 13.298 1.00 54.06 95 TYR A N 1
ATOM 776 C CA . TYR A 1 95 ? -1.532 -10.159 12.722 1.00 54.06 95 TYR A CA 1
ATOM 777 C C . TYR A 1 95 ? -2.654 -9.107 12.747 1.00 54.06 95 TYR A C 1
ATOM 779 O O . TYR A 1 95 ? -2.379 -7.911 12.681 1.00 54.06 95 TYR A O 1
ATOM 787 N N . ALA A 1 96 ? -3.910 -9.547 12.879 1.00 55.34 96 ALA A N 1
ATOM 788 C CA . ALA A 1 96 ? -5.086 -8.697 13.016 1.00 55.34 96 ALA A CA 1
ATOM 789 C C . ALA A 1 96 ? -5.369 -8.409 14.500 1.00 55.34 96 ALA A C 1
ATOM 791 O O . ALA A 1 96 ? -6.123 -9.122 15.162 1.00 55.34 96 ALA A O 1
ATOM 792 N N . GLN A 1 97 ? -4.736 -7.362 15.036 1.00 58.62 97 GLN A N 1
ATOM 793 C CA . GLN A 1 97 ? -5.010 -6.857 16.394 1.00 58.62 97 GLN A CA 1
ATOM 794 C C . GLN A 1 97 ? -6.422 -6.230 16.494 1.00 58.62 97 GLN A C 1
ATOM 796 O O . GLN A 1 97 ? -7.039 -6.197 17.567 1.00 58.62 97 GLN A O 1
ATOM 801 N N . GLU A 1 98 ? -6.943 -5.782 15.350 1.00 67.69 98 GLU A N 1
ATOM 802 C CA . GLU A 1 98 ? -8.231 -5.126 15.122 1.00 67.69 98 GLU A CA 1
ATOM 803 C C . GLU A 1 98 ? -8.794 -5.508 13.738 1.00 67.69 98 GLU A C 1
ATOM 805 O O . GLU A 1 98 ? -8.170 -6.282 13.011 1.00 67.69 98 GLU A O 1
ATOM 810 N N . ASP A 1 99 ? -9.972 -4.997 13.371 1.00 78.44 99 ASP A N 1
ATOM 811 C CA . ASP A 1 99 ? -10.526 -5.178 12.023 1.00 78.44 99 ASP A CA 1
ATOM 812 C C . ASP A 1 99 ? -9.657 -4.439 10.991 1.00 78.44 99 ASP A C 1
ATOM 814 O O . ASP A 1 99 ? -9.529 -3.208 11.007 1.00 78.44 99 ASP A O 1
ATOM 818 N N . MET A 1 100 ? -9.088 -5.187 10.049 1.00 83.56 100 MET A N 1
ATOM 819 C CA . MET A 1 100 ? -8.135 -4.685 9.061 1.00 83.56 100 MET A CA 1
ATOM 820 C C . MET A 1 100 ? -8.569 -5.035 7.635 1.00 83.56 100 MET A C 1
ATOM 822 O O . MET A 1 100 ? -9.356 -5.952 7.396 1.00 83.56 100 MET A O 1
ATOM 826 N N . TYR A 1 101 ? -8.008 -4.329 6.658 1.00 85.69 101 TYR A N 1
ATOM 827 C CA . TYR A 1 101 ? -8.022 -4.753 5.262 1.00 85.69 101 TYR A CA 1
ATOM 828 C C . TYR A 1 101 ? -6.668 -5.348 4.886 1.00 85.69 101 TYR A C 1
ATOM 830 O O . TYR A 1 101 ? -5.630 -4.732 5.118 1.00 85.69 101 TYR A O 1
ATOM 838 N N . GLY A 1 102 ? -6.696 -6.531 4.277 1.00 85.81 102 GLY A N 1
ATOM 839 C CA . GLY A 1 102 ? -5.553 -7.130 3.600 1.00 85.81 102 GLY A CA 1
ATOM 840 C C . GLY A 1 102 ? -5.501 -6.652 2.152 1.00 85.81 102 GLY A C 1
ATOM 841 O O . GLY A 1 102 ? -6.457 -6.850 1.398 1.00 85.81 102 GLY A O 1
ATOM 842 N N . PHE A 1 103 ? -4.394 -6.028 1.774 1.00 86.19 103 PHE A N 1
ATOM 843 C CA . PHE A 1 103 ? -4.064 -5.608 0.420 1.00 86.19 103 PHE A CA 1
ATOM 844 C C . PHE A 1 103 ? -3.010 -6.559 -0.131 1.00 86.19 103 PHE A C 1
ATOM 846 O O . PHE A 1 103 ? -1.839 -6.453 0.221 1.00 86.19 103 PHE A O 1
ATOM 853 N N . VAL A 1 104 ? -3.426 -7.479 -0.997 1.00 86.31 104 VAL A N 1
ATOM 854 C CA . VAL A 1 104 ? -2.518 -8.374 -1.717 1.00 86.31 104 VAL A CA 1
ATOM 855 C C . VAL A 1 104 ? -2.158 -7.714 -3.034 1.00 86.31 104 VAL A C 1
ATOM 857 O O . VAL A 1 104 ? -3.025 -7.485 -3.880 1.00 86.31 104 VAL A O 1
ATOM 860 N N . VAL A 1 105 ? -0.883 -7.407 -3.204 1.00 86.00 105 VAL A N 1
ATOM 861 C CA . VAL A 1 105 ? -0.366 -6.663 -4.339 1.00 86.00 105 VAL A CA 1
ATOM 862 C C . VAL A 1 105 ? 0.602 -7.501 -5.151 1.00 86.00 105 VAL A C 1
ATOM 864 O O . VAL A 1 105 ? 1.467 -8.175 -4.599 1.00 86.00 105 VAL A O 1
ATOM 867 N N . TYR A 1 106 ? 0.468 -7.410 -6.471 1.00 84.38 106 TYR A N 1
ATOM 868 C CA . TYR A 1 106 ? 1.319 -8.096 -7.427 1.00 84.38 106 TYR A CA 1
ATOM 869 C C . TYR A 1 106 ? 2.047 -7.100 -8.335 1.00 84.38 106 TYR A C 1
ATOM 871 O O . TYR A 1 106 ? 1.413 -6.308 -9.043 1.00 84.38 106 TYR A O 1
ATOM 879 N N . TYR A 1 107 ? 3.377 -7.154 -8.311 1.00 83.12 107 TYR A N 1
ATOM 880 C CA . TYR A 1 107 ? 4.279 -6.303 -9.082 1.00 83.12 107 TYR A CA 1
ATOM 881 C C . TYR A 1 107 ? 5.063 -7.127 -10.092 1.00 83.12 107 TYR A C 1
ATOM 883 O O . TYR A 1 107 ? 5.468 -8.246 -9.785 1.00 83.12 107 TYR A O 1
ATOM 891 N N . LYS A 1 108 ? 5.373 -6.525 -11.239 1.00 82.69 108 LYS A N 1
ATOM 892 C CA . LYS A 1 108 ? 6.397 -7.030 -12.156 1.00 82.69 108 LYS A CA 1
ATOM 893 C C . LYS A 1 108 ? 7.636 -6.151 -12.075 1.00 82.69 108 LYS A C 1
ATOM 895 O O . LYS A 1 108 ? 7.540 -4.934 -12.213 1.00 82.69 108 LYS A O 1
ATOM 900 N N . ILE A 1 109 ? 8.799 -6.754 -11.871 1.00 79.19 109 ILE A N 1
ATOM 901 C CA . ILE A 1 109 ? 10.077 -6.047 -11.738 1.00 79.19 109 ILE A CA 1
ATOM 902 C C . ILE A 1 109 ? 11.041 -6.558 -12.796 1.00 79.19 109 ILE A C 1
ATOM 904 O O . ILE A 1 109 ? 11.184 -7.765 -12.962 1.00 79.19 109 ILE A O 1
ATOM 908 N N . ASN A 1 110 ? 11.735 -5.657 -13.490 1.00 78.00 110 ASN A N 1
ATOM 909 C CA . ASN A 1 110 ? 12.841 -6.063 -14.354 1.00 78.00 110 ASN A CA 1
ATOM 910 C C . ASN A 1 110 ? 14.120 -6.207 -13.525 1.00 78.00 110 ASN A C 1
ATOM 912 O O . ASN A 1 110 ? 14.355 -5.447 -12.589 1.00 78.00 110 ASN A O 1
ATOM 916 N N . GLN A 1 111 ? 14.993 -7.131 -13.911 1.00 70.00 111 GLN A N 1
ATOM 917 C CA . GLN A 1 111 ? 16.254 -7.407 -13.212 1.00 70.00 111 GLN A CA 1
ATOM 918 C C . GLN A 1 111 ? 17.370 -6.378 -13.499 1.00 70.00 111 GLN A C 1
ATOM 920 O O . GLN A 1 111 ? 18.552 -6.649 -13.294 1.00 70.00 111 GLN A O 1
ATOM 925 N N . ASN A 1 112 ? 17.025 -5.180 -13.973 1.00 71.44 112 ASN A N 1
ATOM 926 C CA . ASN A 1 112 ? 17.994 -4.130 -14.272 1.00 71.44 112 ASN A CA 1
ATOM 927 C C . ASN A 1 112 ? 18.421 -3.404 -12.986 1.00 71.44 112 ASN A C 1
ATOM 929 O O . ASN A 1 112 ? 17.581 -3.023 -12.178 1.00 71.44 112 ASN A O 1
ATOM 933 N N . ASN A 1 113 ? 19.717 -3.107 -12.824 1.00 64.31 113 ASN A N 1
ATOM 934 C CA . ASN A 1 113 ? 20.251 -2.447 -11.616 1.00 64.31 113 ASN A CA 1
ATOM 935 C C . ASN A 1 113 ? 19.557 -1.111 -11.261 1.00 64.31 113 ASN A C 1
ATOM 937 O O . ASN A 1 113 ? 19.427 -0.772 -10.085 1.00 64.31 113 ASN A O 1
ATOM 941 N N . ILE A 1 114 ? 19.103 -0.357 -12.267 1.00 63.47 114 ILE A N 1
ATOM 942 C CA . ILE A 1 114 ? 18.380 0.916 -12.096 1.00 63.47 114 ILE A CA 1
ATOM 943 C C . ILE A 1 114 ? 16.981 0.681 -11.500 1.00 63.47 114 ILE A C 1
ATOM 945 O O . ILE A 1 114 ? 16.545 1.417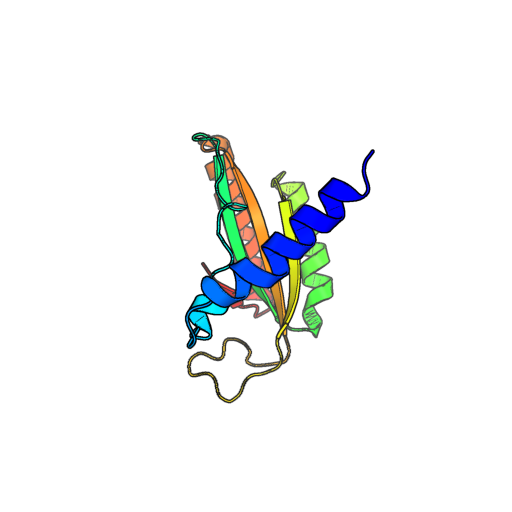 -10.608 1.00 63.47 114 ILE A O 1
ATOM 949 N N . ASP A 1 115 ? 16.310 -0.384 -11.937 1.00 72.06 115 ASP A N 1
ATOM 950 C CA . ASP A 1 115 ? 14.982 -0.761 -11.456 1.00 72.06 115 ASP A CA 1
ATOM 951 C C . ASP A 1 115 ? 15.071 -1.298 -10.020 1.00 72.06 115 ASP A C 1
ATOM 953 O O . ASP A 1 115 ? 14.229 -0.968 -9.187 1.00 72.06 115 ASP A O 1
ATOM 957 N N . THR A 1 116 ? 16.157 -2.000 -9.677 1.00 75.88 116 THR A N 1
ATOM 958 C CA . THR A 1 116 ? 16.431 -2.465 -8.307 1.00 75.88 116 THR A CA 1
ATOM 959 C C . THR A 1 116 ? 16.600 -1.310 -7.316 1.00 75.88 116 THR A C 1
ATOM 961 O O . THR A 1 116 ? 16.050 -1.352 -6.216 1.00 75.88 116 THR A O 1
ATOM 964 N N . LEU A 1 117 ? 17.329 -0.246 -7.678 1.00 82.81 117 LEU A N 1
ATOM 965 C CA . LEU A 1 117 ? 17.480 0.934 -6.811 1.00 82.81 117 LEU A CA 1
ATOM 966 C C . LEU A 1 117 ? 16.148 1.666 -6.605 1.00 82.81 117 LEU A C 1
ATOM 968 O O . LEU A 1 117 ? 15.830 2.077 -5.486 1.00 82.81 117 LEU A O 1
ATOM 972 N N . THR A 1 118 ? 15.361 1.786 -7.673 1.00 85.88 118 THR A N 1
ATOM 973 C CA . THR A 1 118 ? 14.032 2.409 -7.643 1.00 85.88 118 THR A CA 1
ATOM 974 C C . THR A 1 118 ? 13.078 1.601 -6.766 1.00 85.88 118 THR A C 1
ATOM 976 O O . THR A 1 118 ? 12.391 2.168 -5.915 1.00 85.88 118 THR A O 1
ATOM 979 N N . LEU A 1 119 ? 13.103 0.273 -6.897 1.00 84.56 119 LEU A N 1
ATOM 980 C CA . LEU A 1 119 ? 12.325 -0.647 -6.076 1.00 84.56 119 LEU A CA 1
ATOM 981 C C . LEU A 1 119 ? 12.725 -0.580 -4.599 1.00 84.56 119 LEU A C 1
ATOM 983 O O . LEU A 1 119 ? 11.850 -0.557 -3.734 1.00 84.56 119 LEU A O 1
ATOM 987 N N . ASN A 1 120 ? 14.023 -0.508 -4.297 1.00 86.69 120 ASN A N 1
ATOM 988 C CA . ASN A 1 120 ? 14.510 -0.364 -2.924 1.00 86.69 120 ASN A CA 1
ATOM 989 C C . ASN A 1 120 ? 14.019 0.947 -2.295 1.00 86.69 120 ASN A C 1
ATOM 991 O O . ASN A 1 120 ? 13.552 0.949 -1.156 1.00 86.69 120 ASN A O 1
ATOM 995 N N . ALA A 1 121 ? 14.076 2.056 -3.039 1.00 89.94 121 ALA A N 1
ATOM 996 C CA . ALA A 1 121 ? 13.579 3.346 -2.571 1.00 89.94 121 ALA A CA 1
ATOM 997 C C . ALA A 1 121 ? 12.053 3.342 -2.364 1.00 89.94 121 ALA A C 1
ATOM 999 O O . ALA A 1 121 ? 11.582 3.818 -1.330 1.00 89.94 121 ALA A O 1
ATOM 1000 N N . PHE A 1 122 ? 11.295 2.762 -3.302 1.00 91.00 122 PHE A N 1
ATOM 1001 C CA . PHE A 1 122 ? 9.848 2.565 -3.183 1.00 91.00 122 PHE A CA 1
ATOM 1002 C C . PHE A 1 122 ? 9.491 1.733 -1.948 1.00 91.00 122 PHE A C 1
ATOM 1004 O O . PHE A 1 122 ? 8.670 2.153 -1.136 1.00 91.00 122 PHE A O 1
ATOM 1011 N N . THR A 1 123 ? 10.140 0.578 -1.790 1.00 87.88 123 THR A N 1
ATOM 1012 C CA . THR A 1 123 ? 9.879 -0.365 -0.696 1.00 87.88 123 THR A CA 1
ATOM 1013 C C . THR A 1 123 ? 10.175 0.279 0.651 1.00 87.88 123 THR A C 1
ATOM 1015 O O . THR A 1 123 ? 9.378 0.158 1.576 1.00 87.88 123 THR A O 1
ATOM 1018 N N . ARG A 1 124 ? 11.281 1.026 0.755 1.00 90.25 124 ARG A N 1
ATOM 1019 C CA . ARG A 1 124 ? 11.641 1.736 1.983 1.00 90.25 124 ARG A CA 1
ATOM 1020 C C . ARG A 1 124 ? 10.608 2.799 2.354 1.00 90.25 124 ARG A C 1
ATOM 1022 O O . ARG A 1 124 ? 10.110 2.773 3.472 1.00 90.25 124 ARG A O 1
ATOM 1029 N N . GLU A 1 125 ? 10.236 3.680 1.421 1.00 93.44 125 GLU A N 1
ATOM 1030 C CA . GLU A 1 125 ? 9.238 4.722 1.708 1.00 93.44 125 GLU A CA 1
ATOM 1031 C C . GLU A 1 125 ? 7.860 4.121 2.034 1.00 93.44 125 GLU A C 1
ATOM 1033 O O . GLU A 1 125 ? 7.142 4.634 2.896 1.00 93.44 125 GLU A O 1
ATOM 1038 N N . LEU A 1 126 ? 7.491 3.019 1.373 1.00 91.88 126 LEU A N 1
ATOM 1039 C CA . LEU A 1 126 ? 6.257 2.299 1.662 1.00 91.88 126 LEU A CA 1
ATOM 1040 C C . LEU A 1 126 ? 6.267 1.698 3.072 1.00 91.88 126 LEU A C 1
ATOM 1042 O O . LEU A 1 126 ? 5.296 1.882 3.802 1.00 91.88 126 LEU A O 1
ATOM 1046 N N . ILE A 1 127 ? 7.346 1.019 3.469 1.00 88.56 127 ILE A N 1
ATOM 1047 C CA . ILE A 1 127 ? 7.483 0.427 4.808 1.00 88.56 127 ILE A CA 1
ATOM 1048 C C . ILE A 1 127 ? 7.473 1.513 5.885 1.00 88.56 127 ILE A C 1
ATOM 1050 O O . ILE A 1 127 ? 6.728 1.387 6.857 1.00 88.56 127 ILE A O 1
ATOM 1054 N N . ASP A 1 128 ? 8.218 2.604 5.692 1.00 90.56 128 ASP A N 1
ATOM 1055 C CA . ASP A 1 128 ? 8.239 3.734 6.628 1.00 90.56 128 ASP A CA 1
ATOM 1056 C C . ASP A 1 128 ? 6.821 4.295 6.836 1.00 90.56 128 ASP A C 1
ATOM 1058 O O . ASP A 1 128 ? 6.396 4.577 7.962 1.00 90.56 128 ASP A O 1
ATOM 1062 N N . TYR A 1 129 ? 6.040 4.392 5.756 1.00 92.88 129 TYR A N 1
ATOM 1063 C CA . TYR A 1 129 ? 4.645 4.809 5.833 1.00 92.88 129 TYR A CA 1
ATOM 1064 C C . TYR A 1 129 ? 3.739 3.769 6.512 1.00 92.88 129 TYR A C 1
ATOM 1066 O O . TYR A 1 129 ? 2.929 4.147 7.360 1.00 92.88 129 TYR A O 1
ATOM 1074 N N . LEU A 1 130 ? 3.879 2.477 6.199 1.00 89.00 130 LEU A N 1
ATOM 1075 C CA . LEU A 1 130 ? 3.113 1.397 6.835 1.00 89.00 130 LEU A CA 1
ATOM 1076 C C . LEU A 1 130 ? 3.328 1.380 8.356 1.00 89.00 130 LEU A C 1
ATOM 1078 O O . LEU A 1 130 ? 2.357 1.328 9.112 1.00 89.00 130 LEU A O 1
ATOM 1082 N N . ILE A 1 131 ? 4.577 1.527 8.807 1.00 88.06 131 ILE A N 1
ATOM 1083 C CA . ILE A 1 131 ? 4.920 1.639 10.231 1.00 88.06 131 ILE A CA 1
ATOM 1084 C C . ILE A 1 131 ? 4.224 2.857 10.855 1.00 88.06 131 ILE A C 1
ATOM 1086 O O . ILE A 1 131 ? 3.635 2.744 11.931 1.00 88.06 131 ILE A O 1
ATOM 1090 N N . SER A 1 132 ? 4.216 4.007 10.166 1.00 91.12 132 SER A N 1
ATOM 1091 C CA . SER A 1 132 ? 3.583 5.236 10.673 1.00 91.12 132 SER A CA 1
ATOM 1092 C C . SER A 1 132 ? 2.071 5.111 10.913 1.00 91.12 132 SER A C 1
ATOM 1094 O O . SER A 1 132 ? 1.531 5.787 11.788 1.00 91.12 132 SER A O 1
ATOM 1096 N N . ILE A 1 133 ? 1.388 4.226 10.177 1.00 88.75 133 ILE A N 1
ATOM 1097 C CA . ILE A 1 133 ? -0.055 3.977 10.314 1.00 88.75 133 ILE A CA 1
ATOM 1098 C C . ILE A 1 133 ? -0.375 2.711 11.120 1.00 88.75 133 ILE A C 1
ATOM 1100 O O . ILE A 1 133 ? -1.527 2.283 11.126 1.00 88.75 133 ILE A O 1
ATOM 1104 N N . LYS A 1 134 ? 0.623 2.118 11.795 1.00 84.12 134 LYS A N 1
ATOM 1105 C CA . LYS A 1 134 ? 0.506 0.850 12.541 1.00 84.12 134 LYS A CA 1
ATOM 1106 C C . LYS A 1 134 ? 0.003 -0.323 11.683 1.00 84.12 134 LYS A C 1
ATOM 1108 O O . LYS A 1 134 ? -0.639 -1.238 12.191 1.00 84.12 134 LYS A O 1
ATOM 1113 N N . ALA A 1 135 ? 0.286 -0.297 10.383 1.00 83.56 135 ALA A N 1
ATOM 1114 C CA . ALA A 1 135 ? 0.021 -1.422 9.500 1.00 83.56 135 ALA A CA 1
ATOM 1115 C C . ALA A 1 135 ? 1.085 -2.515 9.681 1.00 83.56 135 ALA A C 1
ATOM 1117 O O . ALA A 1 135 ? 2.218 -2.246 10.087 1.00 83.56 135 ALA A O 1
ATOM 1118 N N . THR A 1 136 ? 0.724 -3.751 9.348 1.00 79.69 136 THR A N 1
ATOM 1119 C CA . THR A 1 136 ? 1.644 -4.896 9.307 1.00 79.69 136 THR A CA 1
ATOM 1120 C C . THR A 1 136 ? 1.777 -5.400 7.871 1.00 79.69 136 THR A C 1
ATOM 1122 O O . THR A 1 136 ? 0.953 -5.085 7.014 1.00 79.69 136 THR A O 1
ATOM 1125 N N . TYR A 1 137 ? 2.845 -6.129 7.556 1.00 78.69 137 TYR A N 1
ATOM 1126 C CA . TYR A 1 137 ? 3.093 -6.622 6.199 1.00 78.69 137 TYR A CA 1
ATOM 1127 C C . TYR A 1 137 ? 3.781 -7.987 6.213 1.00 78.69 137 TYR A C 1
ATOM 1129 O O . TYR A 1 137 ? 4.468 -8.326 7.177 1.00 78.69 137 TYR A O 1
ATOM 1137 N N . TYR A 1 138 ? 3.584 -8.758 5.142 1.00 67.88 138 TYR A N 1
ATOM 1138 C CA . TYR A 1 138 ? 4.246 -10.040 4.899 1.00 67.88 138 TYR A CA 1
ATOM 1139 C C . TYR A 1 138 ? 5.294 -9.890 3.783 1.00 67.88 138 TYR A C 1
ATOM 1141 O O . TYR A 1 138 ? 5.027 -9.229 2.775 1.00 67.88 138 TYR A O 1
ATOM 1149 N N . LEU A 1 139 ? 6.482 -10.463 4.008 1.00 52.31 139 LEU A N 1
ATOM 1150 C CA . LEU A 1 139 ? 7.651 -10.441 3.116 1.00 52.31 139 LEU A CA 1
ATOM 1151 C C . LEU A 1 139 ? 7.686 -11.664 2.197 1.00 52.31 139 LEU A C 1
ATOM 1153 O O . LEU A 1 139 ? 7.439 -12.782 2.704 1.00 52.31 139 LEU A O 1
#

Radius of gyration: 20.59 Å; Cα contacts (8 Å, |Δi|>4): 151; chains: 1; bounding box: 44×49×53 Å

Foldseek 3Di:
DDPVVVVVVVVCCVPVVVVPDDPDQDPVNVVPDPCVVVPDPDPQKDKDKKKKKAAPVCVVVLVVVVVVLCVVLVWAWDDKDKDWDAQDPPDPDGLPPHTTIMIITMTMFGNDPVRVVSVVVSVVVSVVVCVVRVMDMDD